Protein AF-A0AAV2ISG2-F1 (afdb_monomer_lite)

InterPro domains:
  IPR009006 Alanine racemase/group IV decarboxylase, C-terminal [G3DSA:2.40.37.10] (2-11)
  IPR022644 Orn/DAP/Arg decarboxylase 2, N-terminal [PF02784] (20-106)
  IPR022653 Orn/DAP/Arg decarboxylase 2, pyridoxal-phosphate binding site [PS00878] (37-55)
  IPR029066 PLP-binding barrel [G3DSA:3.20.20.10] (12-106)
  IPR029066 PLP-binding barrel [SSF51419] (4-106)

Radius of gyration: 15.39 Å; chains: 1; bounding box: 42×39×40 Å

Foldseek 3Di:
DVPDPDDDDDDLVVLLVVLVVVCVVCVVDPDDDAAADECVVPVDLVSLLSCVVSVHAHEYAALVSVVSNVVSPDQQQSYEYHYADYDPVSVVSSVVRNHNYYDYDD

Secondary structure (DSSP, 8-state):
--S-SS-----HHHHHHHHHHHHGGGGGSSS----EEEGGG---HHHHHHHHHTT-EEEESSHHHHHHHHHHT--GGGEEE--SS--HHHHHHHHHTT-SEEPP--

pLDDT: mean 97.51, std 2.61, range [74.38, 98.81]

Sequence (106 aa):
AEYGTPLFVFSESRIEHNIARLQKAESVIDAELKVCYAAKANSLMAILRTVKDAGCDLEVNSGGELWKALKVGFTGEQLIFNGTSKEVWELELAINSNIYAIQVDS

Organism: Lymnaea stagnalis (NCBI:txid6523)

Structure (mmCIF, N/CA/C/O backbone):
data_AF-A0AAV2ISG2-F1
#
_entry.id   AF-A0AAV2ISG2-F1
#
loop_
_atom_site.group_PDB
_atom_site.id
_atom_site.type_symbol
_atom_site.label_atom_id
_atom_site.label_alt_id
_atom_site.label_comp_id
_atom_site.label_asym_id
_atom_site.label_entity_id
_atom_site.label_seq_id
_atom_site.pdbx_PDB_ins_code
_atom_site.Cartn_x
_atom_site.Cartn_y
_atom_site.Cartn_z
_atom_site.occupancy
_atom_site.B_iso_or_equiv
_atom_site.auth_seq_id
_atom_site.auth_comp_id
_atom_site.auth_asym_id
_atom_site.auth_atom_id
_atom_site.pdbx_PDB_model_num
ATOM 1 N N . ALA A 1 1 ? -21.163 -2.793 27.470 1.00 74.38 1 ALA A N 1
ATOM 2 C CA . ALA A 1 1 ? -19.809 -2.910 26.897 1.00 74.38 1 ALA A CA 1
ATOM 3 C C . ALA A 1 1 ? -19.867 -3.968 25.804 1.00 74.38 1 ALA A C 1
ATOM 5 O O . ALA A 1 1 ? -19.870 -5.143 26.128 1.00 74.38 1 ALA A O 1
ATOM 6 N N . GLU A 1 2 ? -20.039 -3.558 24.547 1.00 93.69 2 GLU A N 1
ATOM 7 C CA . GLU A 1 2 ? -20.291 -4.483 23.424 1.00 93.69 2 GLU A CA 1
ATOM 8 C C . GLU A 1 2 ? -19.011 -5.182 22.930 1.00 93.69 2 GLU A C 1
ATOM 10 O O . GLU A 1 2 ? -19.054 -6.358 22.596 1.00 93.69 2 GLU A O 1
ATOM 15 N N . TYR A 1 3 ? -17.859 -4.498 22.979 1.00 95.12 3 TYR A N 1
ATOM 16 C CA . TYR A 1 3 ? -16.604 -4.965 22.364 1.00 95.12 3 TYR A CA 1
ATOM 17 C C . TYR A 1 3 ? -15.427 -5.175 23.342 1.00 95.12 3 TYR A C 1
ATOM 19 O O . TYR A 1 3 ? -14.343 -5.568 22.923 1.00 95.12 3 TYR A O 1
ATOM 27 N N . GLY A 1 4 ? -15.623 -4.940 24.646 1.00 96.94 4 GLY A N 1
ATOM 28 C CA . GLY A 1 4 ? -14.573 -5.092 25.669 1.00 96.94 4 GLY A CA 1
ATOM 29 C C . GLY A 1 4 ? -13.429 -4.065 25.584 1.00 96.94 4 GLY A C 1
ATOM 30 O O . GLY A 1 4 ? -13.461 -3.146 24.767 1.00 96.94 4 GLY A O 1
ATOM 31 N N . THR A 1 5 ? -12.429 -4.190 26.467 1.00 96.12 5 THR A N 1
ATOM 32 C CA . THR A 1 5 ? -11.204 -3.364 26.475 1.00 96.12 5 THR A CA 1
ATOM 33 C C . THR A 1 5 ? -9.964 -4.206 26.827 1.00 96.12 5 THR A C 1
ATOM 35 O O . THR A 1 5 ? -10.085 -5.146 27.616 1.00 96.12 5 THR A O 1
ATOM 38 N N . PRO A 1 6 ? -8.771 -3.881 26.278 1.00 94.38 6 PRO A N 1
ATOM 39 C CA . PRO A 1 6 ? -8.485 -2.772 25.358 1.00 94.38 6 PRO A CA 1
ATOM 40 C C . PRO A 1 6 ? -8.971 -3.043 23.923 1.00 94.38 6 PRO A C 1
ATOM 42 O O . PRO A 1 6 ? -8.936 -4.174 23.450 1.00 94.38 6 PRO A O 1
ATOM 45 N N . LEU A 1 7 ? -9.414 -1.989 23.232 1.00 96.69 7 LEU A N 1
ATOM 46 C CA . LEU A 1 7 ? -9.958 -2.050 21.872 1.00 96.69 7 LEU A CA 1
ATOM 47 C C . LEU A 1 7 ? -9.350 -0.941 21.008 1.00 96.69 7 LEU A C 1
ATOM 49 O O . LEU A 1 7 ? -9.346 0.223 21.408 1.00 96.69 7 LEU A O 1
ATOM 53 N N . PHE A 1 8 ? -8.892 -1.294 19.807 1.00 97.06 8 PHE A N 1
ATOM 54 C CA . PHE A 1 8 ? -8.515 -0.322 18.783 1.00 97.06 8 PHE A CA 1
ATOM 55 C C . PHE A 1 8 ? -9.727 0.029 17.920 1.00 97.06 8 PHE A C 1
ATOM 57 O O . PHE A 1 8 ? -10.407 -0.859 17.411 1.00 97.06 8 PHE A O 1
ATOM 64 N N . VAL A 1 9 ? -9.968 1.326 17.728 1.00 96.94 9 VAL A N 1
ATOM 65 C CA . VAL A 1 9 ? -11.030 1.849 16.861 1.00 96.94 9 VAL A CA 1
ATOM 66 C C . VAL A 1 9 ? -10.396 2.782 15.840 1.00 96.94 9 VAL A C 1
ATOM 68 O O . VAL A 1 9 ? -9.647 3.690 16.201 1.00 96.94 9 VAL A O 1
ATOM 71 N N . PHE A 1 10 ? -10.701 2.558 14.565 1.00 98.12 10 PHE A N 1
ATOM 72 C CA . PHE A 1 10 ? -10.205 3.361 13.452 1.00 98.12 10 PHE A CA 1
ATOM 73 C C . PHE A 1 10 ? -11.374 4.080 12.774 1.00 98.12 10 PHE A C 1
ATOM 75 O O . PHE A 1 10 ? -12.469 3.535 12.670 1.00 98.12 10 PHE A O 1
ATOM 82 N N . SER A 1 11 ? -11.139 5.312 12.321 1.00 98.44 11 SER A N 1
ATOM 83 C CA . SER A 1 11 ? -12.121 6.112 11.585 1.00 98.44 11 SER A CA 1
ATOM 84 C C . SER A 1 11 ? -11.792 6.080 10.096 1.00 98.44 11 SER A C 1
ATOM 86 O O . SER A 1 11 ? -10.773 6.627 9.676 1.00 98.44 11 SER A O 1
ATOM 88 N N . GLU A 1 12 ? -12.671 5.462 9.312 1.00 98.56 12 GLU A N 1
ATOM 89 C CA . GLU A 1 12 ? -12.595 5.416 7.846 1.00 98.56 12 GLU A CA 1
ATOM 90 C C . GLU A 1 12 ? -12.571 6.823 7.235 1.00 98.56 12 GLU A C 1
ATOM 92 O O . GLU A 1 12 ? -11.616 7.181 6.548 1.00 98.56 12 GLU A O 1
ATOM 97 N N . SER A 1 13 ? -13.514 7.686 7.621 1.00 98.56 13 SER A N 1
ATOM 98 C CA . SER A 1 13 ? -13.575 9.074 7.141 1.00 98.56 13 SER A CA 1
ATOM 99 C C . SER A 1 13 ? -12.313 9.888 7.445 1.00 98.56 13 SER A C 1
ATOM 101 O O . SER A 1 13 ? -11.942 10.792 6.693 1.00 98.56 13 SER A O 1
ATOM 103 N N . ARG A 1 14 ? -11.604 9.578 8.540 1.00 98.62 14 ARG A N 1
ATOM 104 C CA . ARG A 1 14 ? -10.320 10.217 8.848 1.00 98.62 14 ARG A CA 1
ATOM 105 C C . ARG A 1 14 ? -9.211 9.763 7.900 1.00 98.62 14 ARG A C 1
ATOM 107 O O . ARG A 1 14 ? -8.366 10.588 7.554 1.00 98.62 14 ARG A O 1
ATOM 114 N N . ILE A 1 15 ? -9.199 8.491 7.504 1.00 98.62 15 ILE A N 1
ATOM 115 C CA . ILE A 1 15 ? -8.244 7.946 6.529 1.00 98.62 15 ILE A CA 1
ATOM 116 C C . ILE A 1 15 ? -8.474 8.616 5.171 1.00 98.62 15 ILE A C 1
ATOM 118 O O . ILE A 1 15 ? -7.546 9.222 4.636 1.00 98.62 15 ILE A O 1
ATOM 122 N N . GLU A 1 16 ? -9.717 8.611 4.686 1.00 98.62 16 GLU A N 1
ATOM 123 C CA . GLU A 1 16 ? -10.120 9.252 3.425 1.00 98.62 16 GLU A CA 1
ATOM 124 C C . GLU A 1 16 ? -9.740 10.738 3.396 1.00 98.62 16 GLU A C 1
ATOM 126 O O . GLU A 1 16 ? -9.100 11.217 2.460 1.00 98.62 16 GLU A O 1
ATOM 131 N N . HIS A 1 17 ? -10.059 11.474 4.466 1.00 98.56 17 HIS A N 1
ATOM 132 C CA . HIS A 1 17 ? -9.733 12.893 4.573 1.00 98.56 17 HIS A CA 1
ATOM 133 C C . HIS A 1 17 ? -8.225 13.165 4.500 1.00 98.56 17 HIS A C 1
ATOM 135 O O . HIS A 1 17 ? -7.797 14.151 3.897 1.00 98.56 17 HIS A O 1
ATOM 141 N N . ASN A 1 18 ? -7.405 12.321 5.129 1.00 98.50 18 ASN A N 1
ATOM 142 C CA . ASN A 1 18 ? -5.956 12.483 5.096 1.00 98.50 18 ASN A CA 1
ATOM 143 C C . ASN A 1 18 ? -5.391 12.219 3.693 1.00 98.50 18 ASN A C 1
ATOM 145 O O . ASN A 1 18 ? -4.536 12.982 3.249 1.00 98.50 18 ASN A O 1
ATOM 149 N N . ILE A 1 19 ? -5.895 11.200 2.991 1.00 98.50 19 ILE A N 1
ATOM 150 C CA . ILE A 1 19 ? -5.510 10.891 1.605 1.00 98.50 19 ILE A CA 1
ATOM 151 C C . ILE A 1 19 ? -5.889 12.051 0.680 1.00 98.50 19 ILE A C 1
ATOM 153 O O . ILE A 1 19 ? -5.020 12.599 0.002 1.00 98.50 19 ILE A O 1
ATOM 157 N N . ALA A 1 20 ? -7.139 12.518 0.747 1.00 98.19 20 ALA A N 1
ATOM 158 C CA . ALA A 1 20 ? -7.616 13.640 -0.060 1.00 98.19 20 ALA A CA 1
ATOM 159 C C . ALA A 1 20 ? -6.806 14.925 0.186 1.00 98.19 20 ALA A C 1
ATOM 161 O O . ALA A 1 20 ? -6.586 15.725 -0.723 1.00 98.19 20 ALA A O 1
ATOM 162 N N . ARG A 1 21 ? -6.332 15.148 1.420 1.00 97.94 21 ARG A N 1
ATOM 163 C CA . ARG A 1 21 ? -5.443 16.277 1.733 1.00 97.94 21 ARG A CA 1
ATOM 164 C C . ARG A 1 21 ? -4.078 16.173 1.057 1.00 97.94 21 ARG A C 1
ATOM 166 O O . ARG A 1 21 ? -3.548 17.216 0.694 1.00 97.94 21 ARG A O 1
ATOM 173 N N . LEU A 1 22 ? -3.521 14.971 0.911 1.00 97.62 22 LEU A N 1
ATOM 174 C CA . LEU A 1 22 ? -2.248 14.756 0.215 1.00 97.62 22 LEU A CA 1
ATOM 175 C C . LEU A 1 22 ? -2.417 14.874 -1.302 1.00 97.62 22 LEU A C 1
ATOM 177 O O . LEU A 1 22 ? -1.621 15.551 -1.941 1.00 97.62 22 LEU A O 1
ATOM 181 N N . GLN A 1 23 ? -3.488 14.303 -1.859 1.00 97.12 23 GLN A N 1
ATOM 182 C CA . GLN A 1 23 ? -3.791 14.377 -3.294 1.00 97.12 23 GLN A CA 1
ATOM 183 C C . GLN A 1 23 ? -3.971 15.820 -3.791 1.00 97.12 23 GLN A C 1
ATOM 185 O O . GLN A 1 23 ? -3.612 16.130 -4.919 1.00 97.12 23 GLN A O 1
ATOM 190 N N . LYS A 1 24 ? -4.421 16.752 -2.935 1.00 96.81 24 LYS A N 1
ATOM 191 C CA . LYS A 1 24 ? -4.474 18.189 -3.276 1.00 96.81 24 LYS A CA 1
ATOM 192 C C . LYS A 1 24 ? -3.126 18.789 -3.687 1.00 96.81 24 LYS A C 1
ATOM 194 O O . LYS A 1 24 ? -3.126 19.842 -4.312 1.00 96.81 24 LYS A O 1
ATOM 199 N N . ALA A 1 25 ? -1.998 18.164 -3.344 1.00 95.62 25 ALA A N 1
ATOM 200 C CA . ALA A 1 25 ? -0.686 18.625 -3.792 1.00 95.62 25 ALA A CA 1
ATOM 201 C C . ALA A 1 25 ? -0.528 18.568 -5.322 1.00 95.62 25 ALA A C 1
ATOM 203 O O . ALA A 1 25 ? 0.258 19.336 -5.867 1.00 95.62 25 ALA A O 1
ATOM 204 N N . GLU A 1 26 ? -1.306 17.729 -6.015 1.00 96.12 26 GLU A N 1
ATOM 205 C CA . GLU A 1 26 ? -1.297 17.639 -7.478 1.00 96.12 26 GLU A CA 1
ATOM 206 C C . GLU A 1 26 ? -1.609 18.990 -8.138 1.00 96.12 26 GLU A C 1
ATOM 208 O O . GLU A 1 26 ? -1.017 19.344 -9.149 1.00 96.12 26 GLU A O 1
ATOM 213 N N . SER A 1 27 ? -2.463 19.819 -7.522 1.00 96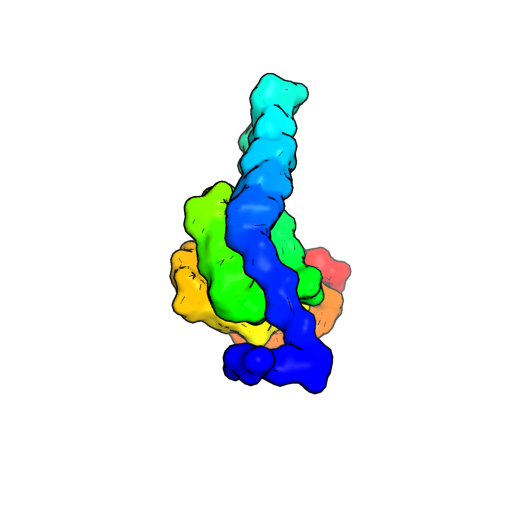.12 27 SER A N 1
ATOM 214 C CA . SER A 1 27 ? -2.863 21.112 -8.092 1.00 96.12 27 SER A CA 1
ATOM 215 C C . SER A 1 27 ? -1.774 22.192 -8.055 1.00 96.12 27 SER A C 1
ATOM 217 O O . SER A 1 27 ? -2.021 23.312 -8.500 1.00 96.12 27 SER A O 1
ATOM 219 N N . VAL A 1 28 ? -0.626 21.922 -7.427 1.00 96.44 28 VAL A N 1
ATOM 220 C CA . VAL A 1 28 ? 0.459 22.899 -7.226 1.00 96.44 28 VAL A CA 1
ATOM 221 C C . VAL A 1 28 ? 1.816 22.402 -7.728 1.00 96.44 28 VAL A C 1
ATOM 223 O O . VAL A 1 28 ? 2.826 23.068 -7.500 1.00 96.44 28 VAL A O 1
ATOM 226 N N . ILE A 1 29 ? 1.851 21.253 -8.406 1.00 96.31 29 ILE A N 1
ATOM 227 C CA . ILE A 1 29 ? 3.051 20.692 -9.033 1.00 96.31 29 ILE A CA 1
ATOM 228 C C . ILE A 1 29 ? 2.833 20.537 -10.541 1.00 96.31 29 ILE A C 1
ATOM 230 O O . ILE A 1 29 ? 1.705 20.388 -10.996 1.00 96.31 29 ILE A O 1
ATOM 234 N N . ASP A 1 30 ? 3.919 20.558 -11.313 1.00 96.19 30 ASP A N 1
ATOM 235 C CA . ASP A 1 30 ? 3.907 20.309 -12.764 1.00 96.19 30 ASP A CA 1
ATOM 236 C C . ASP A 1 30 ? 4.359 18.868 -13.062 1.00 96.19 30 ASP A C 1
ATOM 238 O O . ASP A 1 30 ? 5.351 18.622 -13.746 1.00 96.19 30 ASP A O 1
ATOM 242 N N . ALA A 1 31 ? 3.705 17.904 -12.411 1.00 95.12 31 ALA A N 1
ATOM 243 C CA . ALA A 1 31 ? 3.978 16.476 -12.545 1.00 95.12 31 ALA A CA 1
ATOM 244 C C . ALA A 1 31 ? 2.764 15.649 -12.096 1.00 95.12 31 ALA A C 1
ATOM 246 O O . ALA A 1 31 ? 1.980 16.097 -11.262 1.00 95.12 31 ALA A O 1
ATOM 247 N N . GLU A 1 32 ? 2.644 14.424 -12.606 1.00 93.44 32 GLU A N 1
ATOM 248 C CA . GLU A 1 32 ? 1.652 13.458 -12.125 1.00 93.44 32 GLU A CA 1
ATOM 249 C C . GLU A 1 32 ? 1.953 13.059 -10.670 1.00 93.44 32 GLU A C 1
ATOM 251 O O . GLU A 1 32 ? 3.096 12.736 -10.324 1.00 93.44 32 GLU A O 1
ATOM 256 N N . LEU A 1 33 ? 0.932 13.082 -9.806 1.00 95.69 33 LEU A N 1
ATOM 257 C CA . LEU A 1 33 ? 1.073 12.728 -8.396 1.00 95.69 33 LEU A CA 1
ATOM 258 C C . LEU A 1 33 ? 0.565 11.310 -8.125 1.00 95.69 33 LEU A C 1
ATOM 260 O O . LEU A 1 33 ? -0.626 11.032 -8.220 1.00 95.69 33 LEU A O 1
ATOM 264 N N . LYS A 1 34 ? 1.454 10.443 -7.636 1.00 95.06 34 LYS A N 1
ATOM 265 C CA . LYS A 1 34 ? 1.107 9.096 -7.168 1.00 95.06 34 LYS A CA 1
ATOM 266 C C . LYS A 1 34 ? 1.325 9.002 -5.656 1.00 95.06 34 LYS A C 1
ATOM 268 O O . LYS A 1 34 ? 2.459 8.931 -5.180 1.00 95.06 34 LYS A O 1
ATOM 273 N N . VAL A 1 35 ? 0.247 9.048 -4.873 1.00 97.50 35 VAL A N 1
ATOM 274 C CA . VAL A 1 35 ? 0.326 8.893 -3.409 1.00 97.50 35 VAL A CA 1
ATOM 275 C C . VAL A 1 35 ? 0.313 7.404 -3.079 1.00 97.50 35 VAL A C 1
ATOM 277 O O . VAL A 1 35 ? -0.674 6.736 -3.359 1.00 97.50 35 VAL A O 1
ATOM 280 N N . CYS A 1 36 ? 1.391 6.897 -2.476 1.00 98.19 36 CYS A N 1
ATOM 281 C CA . CYS A 1 36 ? 1.520 5.485 -2.107 1.00 98.19 36 CYS A CA 1
ATOM 282 C C . CYS A 1 36 ? 1.504 5.326 -0.581 1.00 98.19 36 CYS A C 1
ATOM 284 O O . CYS A 1 36 ? 2.427 5.766 0.109 1.00 98.19 36 CYS A O 1
ATOM 286 N N . TYR A 1 37 ? 0.461 4.702 -0.036 1.00 98.75 37 TYR A N 1
ATOM 287 C CA . TYR A 1 37 ? 0.370 4.408 1.394 1.00 98.75 37 TYR A CA 1
ATOM 288 C C . TYR A 1 37 ? 1.328 3.278 1.780 1.00 98.75 37 TYR A C 1
ATOM 290 O O . TYR A 1 37 ? 1.306 2.213 1.171 1.00 98.75 37 TYR A O 1
ATOM 298 N N . ALA A 1 38 ? 2.134 3.481 2.823 1.00 98.56 38 ALA A N 1
ATOM 299 C CA . ALA A 1 38 ? 3.062 2.462 3.301 1.00 98.56 38 ALA A CA 1
ATOM 300 C C . ALA A 1 38 ? 2.332 1.391 4.125 1.00 98.56 38 ALA A C 1
ATOM 302 O O . ALA A 1 38 ? 1.951 1.641 5.274 1.00 98.56 38 ALA A O 1
ATOM 303 N N . ALA A 1 39 ? 2.161 0.187 3.572 1.00 98.44 39 ALA A N 1
ATOM 304 C CA . ALA A 1 39 ? 1.368 -0.887 4.181 1.00 98.44 39 ALA A CA 1
ATOM 305 C C . ALA A 1 39 ? 1.858 -1.288 5.586 1.00 98.44 39 ALA A C 1
ATOM 307 O O . ALA A 1 39 ? 1.044 -1.633 6.448 1.00 98.44 39 ALA A O 1
ATOM 308 N N . LYS A 1 40 ? 3.163 -1.153 5.853 1.00 97.38 40 LYS A N 1
ATOM 309 C CA . LYS A 1 40 ? 3.779 -1.395 7.170 1.00 97.38 40 LYS A CA 1
ATOM 310 C C . LYS A 1 40 ? 3.226 -0.517 8.294 1.00 97.38 40 LYS A C 1
ATOM 312 O O . LYS A 1 40 ? 3.345 -0.884 9.460 1.00 97.38 40 LYS A O 1
ATOM 317 N N . ALA A 1 41 ? 2.622 0.631 7.972 1.00 98.00 41 ALA A N 1
ATOM 318 C CA . ALA A 1 41 ? 1.992 1.492 8.970 1.00 98.00 41 ALA A CA 1
ATOM 319 C C . ALA 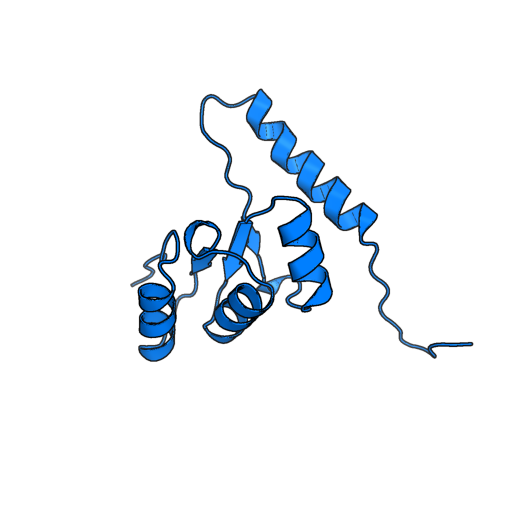A 1 41 ? 0.733 0.839 9.562 1.00 98.00 41 ALA A C 1
ATOM 321 O O . ALA A 1 41 ? 0.520 0.911 10.772 1.00 98.00 41 ALA A O 1
ATOM 322 N N . ASN A 1 42 ? -0.089 0.198 8.724 1.00 98.06 42 ASN A N 1
ATOM 323 C CA . ASN A 1 42 ? -1.216 -0.636 9.135 1.00 98.06 42 ASN A CA 1
ATOM 324 C C . ASN A 1 42 ? -1.755 -1.460 7.946 1.00 98.06 42 ASN A C 1
ATOM 326 O O . ASN A 1 42 ? -2.441 -0.934 7.072 1.00 98.06 42 ASN A O 1
ATOM 330 N N . SER A 1 43 ? -1.503 -2.773 7.943 1.00 97.56 43 SER A N 1
ATOM 331 C CA . SER A 1 43 ? -1.931 -3.687 6.870 1.00 97.56 43 SER A CA 1
ATOM 332 C C . SER A 1 43 ? -3.168 -4.521 7.231 1.00 97.56 43 SER A C 1
ATOM 334 O O . SER A 1 43 ? -3.308 -5.672 6.797 1.00 97.56 43 SER A O 1
ATOM 336 N N . LEU A 1 44 ? -4.072 -3.985 8.061 1.00 98.31 44 LEU A N 1
ATOM 337 C CA . LEU A 1 44 ? -5.401 -4.575 8.233 1.00 98.31 44 LEU A CA 1
ATOM 338 C C . LEU A 1 44 ? -6.163 -4.505 6.903 1.00 98.31 44 LEU A C 1
ATOM 340 O O . LEU A 1 44 ? -6.239 -3.449 6.283 1.00 98.31 44 LEU A O 1
ATOM 344 N N . MET A 1 45 ? -6.775 -5.619 6.487 1.00 98.50 45 MET A N 1
ATOM 345 C CA . MET A 1 45 ? -7.454 -5.730 5.183 1.00 98.50 45 MET A CA 1
ATOM 346 C C . MET A 1 45 ? -8.527 -4.651 4.975 1.00 98.50 45 MET A C 1
ATOM 348 O O . MET A 1 45 ? -8.673 -4.143 3.867 1.00 98.50 45 MET A O 1
ATOM 352 N N . ALA A 1 46 ? -9.249 -4.281 6.039 1.00 98.50 46 ALA A N 1
ATOM 353 C CA . ALA A 1 46 ? -10.252 -3.218 6.000 1.00 98.50 46 ALA A CA 1
ATOM 354 C C . ALA A 1 46 ? -9.625 -1.834 5.758 1.00 98.50 46 ALA A C 1
ATOM 356 O O . ALA A 1 46 ? -10.112 -1.092 4.917 1.00 98.50 46 ALA A O 1
ATOM 357 N N . ILE A 1 47 ? -8.502 -1.520 6.414 1.00 98.69 47 ILE A N 1
ATOM 358 C CA . ILE A 1 47 ? -7.794 -0.247 6.214 1.00 98.69 47 ILE A CA 1
ATOM 359 C C . ILE A 1 47 ? -7.211 -0.174 4.807 1.00 98.69 47 ILE A C 1
ATOM 361 O O . ILE A 1 47 ? -7.370 0.839 4.138 1.00 98.69 47 ILE A O 1
ATOM 365 N N . LEU A 1 48 ? -6.594 -1.257 4.328 1.00 98.81 48 LEU A N 1
ATOM 366 C CA . LEU A 1 48 ? -6.089 -1.325 2.957 1.00 98.81 48 LEU A CA 1
ATOM 367 C C . LEU A 1 48 ? -7.212 -1.125 1.930 1.00 98.81 48 LEU A C 1
ATOM 369 O O . LEU A 1 48 ? -6.991 -0.489 0.904 1.00 98.81 48 LEU A O 1
ATOM 373 N N . ARG A 1 49 ? -8.421 -1.632 2.208 1.00 98.75 49 ARG A N 1
ATOM 374 C CA . ARG A 1 49 ? -9.591 -1.402 1.356 1.00 98.75 49 ARG A CA 1
ATOM 375 C C . ARG A 1 49 ? -10.014 0.063 1.358 1.00 98.75 49 ARG A C 1
ATOM 377 O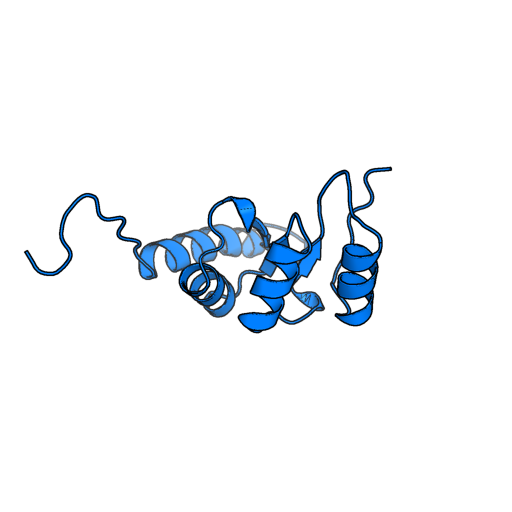 O . ARG A 1 49 ? -10.118 0.625 0.278 1.00 98.75 49 ARG A O 1
ATOM 384 N N . THR A 1 50 ? -10.155 0.688 2.525 1.00 98.75 50 THR A N 1
ATOM 385 C CA . THR A 1 50 ? -10.443 2.128 2.624 1.00 98.75 50 THR A CA 1
ATOM 386 C C . THR A 1 50 ? -9.391 2.968 1.889 1.00 98.75 50 THR A C 1
ATOM 388 O O . THR A 1 50 ? -9.735 3.889 1.158 1.00 98.75 50 THR A O 1
ATOM 391 N N . VAL A 1 51 ? -8.099 2.643 2.034 1.00 98.75 51 VAL A N 1
ATOM 392 C CA . VAL A 1 51 ? -6.998 3.326 1.328 1.00 98.75 51 VAL A CA 1
ATOM 393 C C . VAL A 1 51 ? -7.162 3.215 -0.190 1.00 98.75 51 VAL A C 1
ATOM 395 O O . VAL A 1 51 ? -7.051 4.224 -0.885 1.00 98.75 51 VAL A O 1
ATOM 398 N N . LYS A 1 52 ? -7.464 2.011 -0.692 1.00 98.62 52 LYS A N 1
ATOM 399 C CA . LYS A 1 52 ? -7.702 1.769 -2.118 1.00 98.62 52 LYS A CA 1
ATOM 400 C C . LYS A 1 52 ? -8.901 2.552 -2.636 1.00 98.62 52 LYS A C 1
ATOM 402 O O . LYS A 1 52 ? -8.818 3.209 -3.669 1.00 98.62 52 LYS A O 1
ATOM 407 N N . ASP A 1 53 ? -10.018 2.456 -1.923 1.00 98.50 53 ASP A N 1
ATOM 408 C CA . ASP A 1 53 ? -11.295 3.030 -2.336 1.00 98.50 53 ASP A CA 1
ATOM 409 C C . ASP A 1 53 ? -11.243 4.575 -2.278 1.00 98.50 53 ASP A C 1
ATOM 411 O O . ASP A 1 53 ? -11.917 5.244 -3.057 1.00 98.50 53 ASP A O 1
ATOM 415 N N . ALA A 1 54 ? -10.349 5.148 -1.459 1.00 98.38 54 ALA A N 1
ATOM 416 C CA . ALA A 1 54 ? -9.996 6.572 -1.456 1.00 98.38 54 ALA A CA 1
ATOM 417 C C . ALA A 1 54 ? -9.054 7.005 -2.608 1.00 98.38 54 ALA A C 1
ATOM 419 O O . ALA A 1 54 ? -8.633 8.163 -2.656 1.00 98.38 54 ALA A O 1
ATOM 420 N N . GLY A 1 55 ? -8.696 6.104 -3.528 1.00 97.25 55 GLY A N 1
ATOM 421 C CA . GLY A 1 55 ? -7.861 6.404 -4.697 1.00 97.25 55 GLY A CA 1
ATOM 422 C C . GLY A 1 55 ? -6.370 6.561 -4.391 1.00 97.25 55 GLY A C 1
ATOM 423 O O . GLY A 1 55 ? -5.659 7.236 -5.132 1.00 97.25 55 GLY A O 1
ATOM 424 N N . CYS A 1 56 ? -5.896 5.995 -3.281 1.00 97.88 56 CYS A N 1
ATOM 425 C CA . CYS A 1 56 ? -4.477 5.947 -2.950 1.00 97.88 56 CYS A CA 1
ATOM 426 C C . CYS A 1 56 ? -3.869 4.647 -3.486 1.00 97.88 56 CYS A C 1
ATOM 428 O O . CYS A 1 56 ? -4.493 3.590 -3.392 1.00 97.88 56 CYS A O 1
ATOM 430 N N . ASP A 1 57 ? -2.641 4.721 -3.984 1.00 98.50 57 ASP A N 1
ATOM 431 C CA . ASP A 1 57 ? -1.842 3.551 -4.334 1.00 98.50 57 ASP A CA 1
ATOM 432 C C . ASP A 1 57 ? -1.149 2.987 -3.085 1.00 98.50 57 ASP A C 1
ATOM 434 O O . ASP A 1 57 ? -1.262 3.534 -1.980 1.00 98.50 57 ASP A O 1
ATOM 438 N N . LEU A 1 58 ? -0.439 1.867 -3.221 1.00 98.75 58 LEU A N 1
ATOM 439 C CA . LEU A 1 58 ? 0.131 1.158 -2.081 1.00 98.75 58 LEU A CA 1
ATOM 440 C C . LEU A 1 58 ? 1.615 0.848 -2.264 1.00 98.75 58 LEU A C 1
ATOM 442 O O . LEU A 1 58 ? 2.057 0.299 -3.271 1.00 98.75 58 LEU A O 1
ATOM 446 N N . GLU A 1 59 ? 2.375 1.139 -1.217 1.00 98.69 59 GLU A N 1
ATOM 447 C CA . GLU A 1 59 ? 3.737 0.668 -1.038 1.00 98.69 59 GLU A CA 1
ATOM 448 C C . GLU A 1 59 ? 3.737 -0.557 -0.117 1.00 98.69 59 GLU A C 1
ATOM 450 O O . GLU A 1 59 ? 3.106 -0.566 0.942 1.00 98.69 59 GLU A O 1
ATOM 455 N N . VAL A 1 60 ? 4.434 -1.609 -0.541 1.00 98.69 60 VAL A N 1
ATOM 456 C CA . VAL A 1 60 ? 4.586 -2.869 0.196 1.00 98.69 60 VAL A CA 1
ATOM 457 C C . VAL A 1 60 ? 6.067 -3.142 0.446 1.00 98.69 60 VAL A C 1
ATOM 459 O O . VAL A 1 60 ? 6.912 -2.790 -0.371 1.00 98.69 60 VAL A O 1
ATOM 462 N N . ASN A 1 61 ? 6.395 -3.762 1.577 1.00 97.75 61 ASN A N 1
ATOM 463 C CA . ASN A 1 61 ? 7.760 -4.082 2.016 1.00 97.75 61 ASN A CA 1
ATOM 464 C C . ASN A 1 61 ? 8.015 -5.597 2.117 1.00 97.75 61 ASN A C 1
ATOM 466 O O . ASN A 1 61 ? 9.120 -6.001 2.465 1.00 97.75 61 ASN A O 1
ATOM 470 N N . SER A 1 62 ? 7.012 -6.440 1.850 1.00 98.12 62 SER A N 1
ATOM 471 C CA . SER A 1 62 ? 7.148 -7.904 1.824 1.00 98.12 62 SER A CA 1
ATOM 472 C C . SER A 1 62 ? 6.114 -8.546 0.900 1.00 98.12 62 SER A C 1
ATOM 474 O O . SER A 1 62 ? 5.066 -7.961 0.610 1.00 98.12 62 SER A O 1
ATOM 476 N N . GLY A 1 63 ? 6.347 -9.798 0.518 1.00 98.06 63 GLY A N 1
ATOM 477 C CA . GLY A 1 63 ? 5.412 -10.633 -0.227 1.00 98.06 63 GLY A CA 1
ATOM 478 C C . GLY A 1 63 ? 4.097 -10.866 0.518 1.00 98.06 63 GLY A C 1
ATOM 479 O O . GLY A 1 63 ? 3.051 -10.998 -0.113 1.00 98.06 63 GLY A O 1
ATOM 480 N N . GLY A 1 64 ? 4.102 -10.838 1.856 1.00 98.12 64 GLY A N 1
ATOM 481 C CA . GLY A 1 64 ? 2.877 -10.893 2.659 1.00 98.12 64 GLY A CA 1
ATOM 482 C C . GLY A 1 64 ? 2.013 -9.635 2.513 1.00 98.12 64 GLY A C 1
ATOM 483 O O . GLY A 1 64 ? 0.790 -9.728 2.391 1.00 98.12 64 GLY A O 1
ATOM 484 N N . GLU A 1 65 ? 2.631 -8.453 2.481 1.00 98.56 65 GLU A N 1
ATOM 485 C CA . GLU A 1 65 ? 1.928 -7.190 2.221 1.00 98.56 65 GLU A CA 1
ATOM 486 C C . GLU A 1 65 ? 1.451 -7.103 0.769 1.00 98.56 65 GLU A C 1
ATOM 488 O O . GLU A 1 65 ? 0.296 -6.744 0.534 1.00 98.56 65 GLU A O 1
ATOM 493 N N . LEU A 1 66 ? 2.286 -7.526 -0.185 1.00 98.69 66 LEU A N 1
ATOM 494 C CA . LEU A 1 66 ? 1.916 -7.643 -1.595 1.00 98.69 66 LEU A CA 1
ATOM 495 C C . LEU A 1 66 ? 0.705 -8.567 -1.778 1.00 98.69 66 LEU A C 1
ATOM 497 O O . LEU A 1 66 ? -0.277 -8.201 -2.422 1.00 98.69 66 LEU A O 1
ATOM 501 N N . TRP A 1 67 ? 0.721 -9.737 -1.139 1.00 98.50 67 TRP A N 1
ATOM 502 C CA . TRP A 1 67 ? -0.402 -10.669 -1.164 1.00 98.50 67 TRP A CA 1
ATOM 503 C C . TRP A 1 67 ? -1.685 -10.038 -0.614 1.00 98.50 67 TRP A C 1
ATOM 505 O O . TRP A 1 67 ? -2.742 -10.152 -1.239 1.00 98.50 67 TRP A O 1
ATOM 515 N N . LYS A 1 68 ? -1.613 -9.334 0.525 1.00 98.75 68 LYS A N 1
ATOM 516 C CA . LYS A 1 68 ? -2.777 -8.636 1.095 1.00 98.75 68 LYS A CA 1
ATOM 517 C C . LYS A 1 68 ? -3.319 -7.581 0.135 1.00 98.75 68 LYS A C 1
ATOM 519 O O . LYS A 1 68 ? -4.532 -7.506 -0.048 1.00 98.75 68 LYS A O 1
ATOM 524 N N . ALA A 1 69 ? -2.441 -6.804 -0.493 1.00 98.69 69 ALA A N 1
ATOM 525 C CA . ALA A 1 69 ? -2.816 -5.770 -1.449 1.00 98.69 69 ALA A CA 1
ATOM 526 C C . ALA A 1 69 ? -3.589 -6.353 -2.642 1.00 98.69 69 ALA A C 1
ATOM 528 O O . ALA A 1 69 ? -4.709 -5.931 -2.941 1.00 98.69 69 ALA A O 1
ATOM 529 N N . LEU A 1 70 ? -3.050 -7.413 -3.248 1.00 98.56 70 LEU A N 1
ATO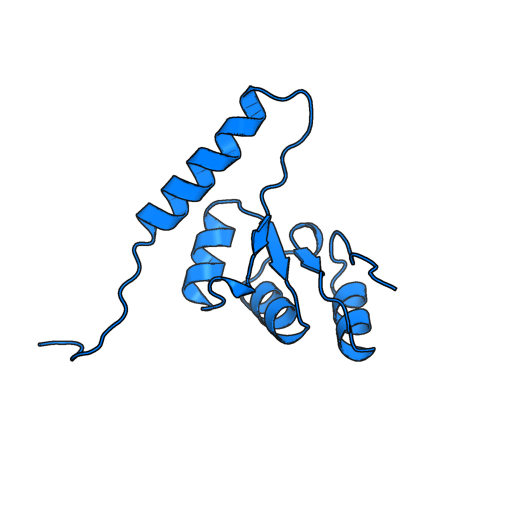M 530 C CA . LEU A 1 70 ? -3.700 -8.127 -4.348 1.00 98.56 70 LEU A CA 1
ATOM 531 C C . LEU A 1 70 ? -5.041 -8.735 -3.914 1.00 98.56 70 LEU A C 1
ATOM 533 O O . LEU A 1 70 ? -6.024 -8.668 -4.647 1.00 98.56 70 LEU A O 1
ATOM 537 N N . LYS A 1 71 ? -5.130 -9.275 -2.690 1.00 98.62 71 LYS A N 1
ATOM 538 C CA . LYS A 1 71 ? -6.386 -9.812 -2.136 1.00 98.62 71 LYS A CA 1
ATOM 539 C C . LYS A 1 71 ? -7.443 -8.745 -1.859 1.00 98.62 71 LYS A C 1
ATOM 541 O O . LYS A 1 71 ? -8.629 -9.012 -2.034 1.00 98.62 71 LYS A O 1
ATOM 546 N N . VAL A 1 72 ? -7.041 -7.547 -1.442 1.00 98.44 72 VAL A N 1
ATOM 547 C CA . VAL A 1 72 ? -7.932 -6.379 -1.329 1.00 98.44 72 VAL A CA 1
ATOM 548 C C . VAL A 1 72 ? -8.337 -5.855 -2.716 1.00 98.44 72 VAL A C 1
ATOM 550 O O . VAL A 1 72 ? -9.363 -5.183 -2.861 1.00 98.44 72 VAL A O 1
ATOM 553 N N . GLY A 1 73 ? -7.598 -6.228 -3.759 1.00 98.56 73 GLY A N 1
ATOM 554 C CA . GLY A 1 73 ? -7.911 -5.936 -5.151 1.00 98.56 73 GLY A CA 1
ATOM 555 C C . GLY A 1 73 ? -7.335 -4.610 -5.625 1.00 98.56 73 GLY A C 1
ATOM 556 O O . GLY A 1 73 ? -8.025 -3.908 -6.360 1.00 98.56 73 GLY A O 1
ATOM 557 N N . PHE A 1 74 ? -6.145 -4.241 -5.147 1.00 98.75 74 PHE A N 1
ATOM 558 C CA . PHE A 1 74 ? -5.275 -3.310 -5.870 1.00 98.75 74 PHE A CA 1
ATOM 559 C C . PHE A 1 74 ? -4.800 -3.979 -7.167 1.00 98.75 74 PHE A C 1
ATOM 561 O O . PHE A 1 74 ? -4.534 -5.185 -7.169 1.00 98.75 74 PHE A O 1
ATOM 568 N N . THR A 1 75 ? -4.693 -3.224 -8.259 1.00 98.56 75 THR A N 1
ATOM 569 C CA . THR A 1 75 ? -4.057 -3.715 -9.493 1.00 98.56 75 THR A CA 1
ATOM 570 C C . THR A 1 75 ? -2.537 -3.583 -9.393 1.00 98.56 75 THR A C 1
ATOM 572 O O . THR A 1 75 ? -2.037 -2.809 -8.581 1.00 98.56 75 THR A O 1
ATOM 575 N N . GLY A 1 76 ? -1.782 -4.318 -10.214 1.00 98.44 76 GLY A N 1
ATOM 576 C CA . GLY A 1 76 ? -0.317 -4.231 -10.214 1.00 98.44 76 GLY A CA 1
ATOM 577 C C . GLY A 1 76 ? 0.203 -2.797 -10.391 1.00 98.44 76 GLY A C 1
ATOM 578 O O . GLY A 1 76 ? 1.059 -2.351 -9.631 1.00 98.44 76 GLY A O 1
ATOM 579 N N . GLU A 1 77 ? -0.395 -2.022 -11.296 1.00 98.19 77 GLU A N 1
ATOM 580 C CA . GLU A 1 77 ? -0.035 -0.619 -11.571 1.00 98.19 77 GLU A CA 1
ATOM 581 C C . GLU A 1 77 ? -0.212 0.335 -10.371 1.00 98.19 77 GLU A C 1
ATOM 583 O O . GLU A 1 77 ? 0.277 1.468 -10.394 1.00 98.19 77 GLU A O 1
ATOM 588 N N . GLN A 1 78 ? -0.886 -0.112 -9.311 1.00 98.50 78 GLN A N 1
ATOM 589 C CA . GLN A 1 78 ? -1.070 0.625 -8.059 1.00 98.50 78 GLN A CA 1
ATOM 590 C C . GLN A 1 78 ? -0.067 0.222 -6.969 1.00 98.50 78 GLN A C 1
ATOM 592 O O . GLN A 1 78 ? -0.151 0.720 -5.849 1.00 98.50 78 GLN A O 1
ATOM 597 N N . LEU A 1 79 ? 0.843 -0.718 -7.244 1.00 98.75 79 LEU A N 1
ATOM 598 C CA . LEU A 1 79 ? 1.697 -1.346 -6.235 1.00 98.75 79 LEU A CA 1
ATOM 599 C C . LEU A 1 79 ? 3.178 -1.064 -6.476 1.00 98.75 79 LEU A C 1
ATOM 601 O O . LEU A 1 79 ? 3.708 -1.327 -7.554 1.00 98.75 79 LEU A O 1
ATOM 605 N N . ILE A 1 80 ? 3.865 -0.601 -5.432 1.00 98.56 80 ILE A N 1
ATOM 606 C CA . ILE A 1 80 ? 5.321 -0.417 -5.413 1.00 98.56 80 ILE A CA 1
ATOM 607 C C . ILE A 1 80 ? 5.927 -1.323 -4.344 1.00 98.56 80 ILE A C 1
ATOM 609 O O . ILE A 1 80 ? 5.531 -1.253 -3.181 1.00 98.56 80 ILE A O 1
ATOM 613 N N . PHE A 1 81 ? 6.904 -2.154 -4.717 1.00 98.75 81 PHE A N 1
ATOM 614 C CA . PHE A 1 81 ? 7.551 -3.092 -3.799 1.00 98.75 81 PHE A CA 1
ATOM 615 C C . PHE A 1 81 ? 8.944 -2.614 -3.366 1.00 98.75 81 PHE A C 1
ATOM 617 O O . PHE A 1 81 ? 9.914 -2.664 -4.127 1.00 98.75 81 PHE A O 1
ATOM 624 N N . ASN A 1 82 ? 9.032 -2.182 -2.110 1.00 97.81 82 ASN A N 1
ATOM 625 C CA . ASN A 1 82 ? 10.247 -1.836 -1.373 1.00 97.81 82 ASN A CA 1
ATOM 626 C C . ASN A 1 82 ? 10.794 -3.021 -0.557 1.00 97.81 82 ASN A C 1
ATOM 628 O O . ASN A 1 82 ? 10.271 -4.127 -0.609 1.00 97.81 82 ASN A O 1
ATOM 632 N N . GLY A 1 83 ? 11.869 -2.794 0.201 1.00 94.00 83 GLY A N 1
ATOM 633 C CA . GLY A 1 83 ? 12.473 -3.780 1.105 1.00 94.00 83 GLY A CA 1
ATOM 634 C C . GLY A 1 83 ? 13.891 -4.162 0.684 1.00 94.00 83 GLY A C 1
ATOM 635 O O . GLY A 1 83 ? 14.1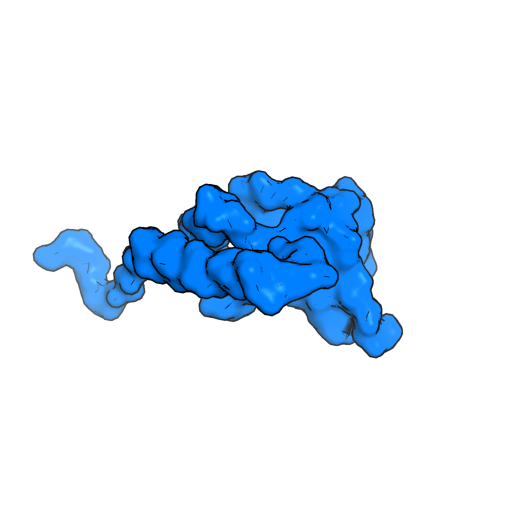84 -4.270 -0.504 1.00 94.00 83 GLY A O 1
ATOM 636 N N . THR A 1 84 ? 14.780 -4.361 1.651 1.00 95.56 84 THR A N 1
ATOM 637 C CA . THR A 1 84 ? 16.225 -4.560 1.415 1.00 95.56 84 THR A CA 1
ATOM 638 C C . THR A 1 84 ? 16.610 -6.020 1.179 1.00 95.56 84 THR A C 1
ATOM 640 O O . THR A 1 84 ? 17.726 -6.318 0.775 1.00 95.56 84 THR A O 1
ATOM 643 N N . SER A 1 85 ? 15.715 -6.963 1.471 1.00 95.38 85 SER A N 1
ATOM 644 C CA . SER A 1 85 ? 16.027 -8.399 1.473 1.00 95.38 85 SER A CA 1
ATOM 645 C C . SER A 1 85 ? 14.894 -9.193 0.839 1.00 95.38 85 SER A C 1
ATOM 647 O O . SER A 1 85 ? 14.309 -10.061 1.475 1.00 95.38 85 SER A O 1
ATOM 649 N N . LYS A 1 86 ? 14.555 -8.835 -0.405 1.00 98.00 86 LYS A N 1
ATOM 650 C CA . LYS A 1 86 ? 13.481 -9.488 -1.157 1.00 98.00 86 LYS A CA 1
ATOM 651 C C . LYS A 1 86 ? 13.878 -10.920 -1.498 1.00 98.00 86 LYS A C 1
ATOM 653 O O . LYS A 1 86 ? 14.922 -11.145 -2.110 1.00 98.00 86 LYS A O 1
ATOM 658 N N . GLU A 1 87 ? 13.041 -11.879 -1.132 1.00 97.94 87 GLU A N 1
ATOM 659 C CA . GLU A 1 87 ? 13.238 -13.279 -1.490 1.00 97.94 87 GLU A CA 1
ATOM 660 C C . GLU A 1 87 ? 12.780 -13.554 -2.931 1.00 97.94 87 GLU A C 1
ATOM 662 O O . GLU A 1 87 ? 11.944 -12.847 -3.497 1.00 97.94 87 GLU A O 1
ATOM 667 N N . VAL A 1 88 ? 13.310 -14.623 -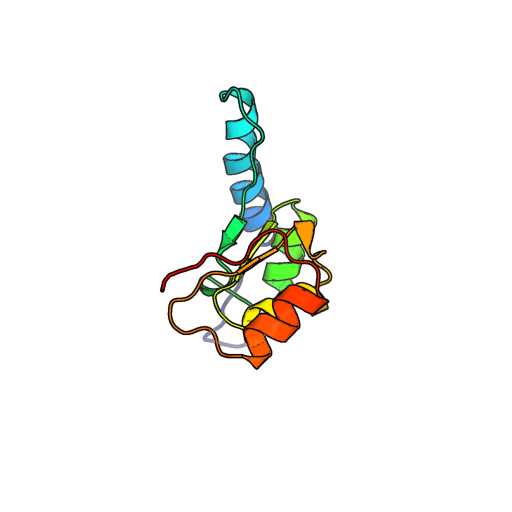3.534 1.00 98.31 88 VAL A N 1
ATOM 668 C CA . VAL A 1 88 ? 13.020 -14.994 -4.933 1.00 98.31 88 VAL A CA 1
ATOM 669 C C . VAL A 1 88 ? 11.517 -15.138 -5.185 1.00 98.31 88 VAL A C 1
ATOM 671 O O . VAL A 1 88 ? 11.010 -14.597 -6.162 1.00 98.31 88 VAL A O 1
ATOM 674 N N . TRP A 1 89 ? 10.783 -15.790 -4.281 1.00 98.25 89 TRP A N 1
ATOM 675 C CA . TRP A 1 89 ? 9.336 -15.975 -4.434 1.00 98.25 89 TRP A CA 1
ATOM 676 C C . TRP A 1 89 ? 8.554 -14.656 -4.328 1.00 98.25 89 TRP A C 1
ATOM 678 O O . TRP A 1 89 ? 7.489 -14.518 -4.931 1.00 98.25 89 TRP A O 1
ATOM 688 N N . GLU A 1 90 ? 9.065 -13.669 -3.583 1.00 98.56 90 GLU A N 1
ATOM 689 C CA . GLU A 1 90 ? 8.441 -12.348 -3.492 1.00 98.56 90 GLU A CA 1
ATOM 690 C C . GLU A 1 90 ? 8.614 -11.588 -4.810 1.00 98.56 90 GLU A C 1
ATOM 692 O O . GLU A 1 90 ? 7.676 -10.947 -5.289 1.00 98.56 90 GLU A O 1
ATOM 697 N N . LEU A 1 91 ? 9.799 -11.696 -5.418 1.00 98.56 91 LEU A N 1
ATOM 698 C CA . LEU A 1 91 ? 10.093 -11.125 -6.731 1.00 98.56 91 LEU A CA 1
ATOM 699 C C . LEU A 1 91 ? 9.265 -11.798 -7.831 1.00 98.56 91 LEU A C 1
ATOM 701 O O . LEU A 1 91 ? 8.682 -11.104 -8.660 1.00 98.56 91 LEU A O 1
ATOM 705 N N . GLU A 1 92 ? 9.145 -13.127 -7.815 1.00 98.62 92 GLU A N 1
ATOM 706 C CA . GLU A 1 92 ? 8.277 -13.868 -8.737 1.00 98.62 92 GLU A CA 1
ATOM 707 C C . GLU A 1 92 ? 6.817 -13.419 -8.615 1.00 98.62 92 GLU A C 1
ATOM 709 O O . GLU A 1 92 ? 6.161 -13.167 -9.627 1.00 98.62 92 GLU A O 1
ATOM 714 N N . LEU A 1 93 ? 6.302 -13.266 -7.389 1.00 98.50 93 LEU A N 1
ATOM 715 C CA . LEU A 1 93 ? 4.947 -12.766 -7.156 1.00 98.50 93 LEU A CA 1
ATOM 716 C C . LEU A 1 93 ? 4.767 -11.346 -7.709 1.00 98.50 93 LEU A C 1
ATOM 718 O O . LEU A 1 93 ? 3.759 -11.070 -8.361 1.00 98.50 93 LEU A O 1
ATOM 722 N N . ALA A 1 94 ? 5.731 -10.458 -7.469 1.00 98.56 94 ALA A N 1
ATOM 723 C CA . ALA A 1 94 ? 5.708 -9.083 -7.956 1.00 98.56 94 ALA A CA 1
ATOM 724 C C . ALA A 1 94 ? 5.703 -9.003 -9.489 1.00 98.56 94 ALA A C 1
ATOM 726 O O . ALA A 1 94 ? 4.870 -8.300 -10.063 1.00 98.56 94 ALA A O 1
ATOM 727 N N . ILE A 1 95 ? 6.572 -9.774 -10.147 1.00 98.44 95 ILE A N 1
ATOM 728 C CA . ILE A 1 95 ? 6.656 -9.848 -11.611 1.00 98.44 95 ILE A CA 1
ATOM 729 C C . ILE A 1 95 ? 5.351 -10.403 -12.189 1.00 98.44 95 ILE A C 1
ATOM 731 O O . ILE A 1 95 ? 4.745 -9.778 -13.055 1.00 98.44 95 ILE A O 1
ATOM 735 N N . ASN A 1 96 ? 4.863 -11.531 -11.665 1.00 98.50 96 ASN A N 1
ATOM 736 C CA . ASN A 1 96 ? 3.633 -12.169 -12.146 1.00 98.50 96 ASN A CA 1
ATOM 737 C C . ASN A 1 96 ? 2.379 -11.310 -11.923 1.00 98.50 96 ASN A C 1
ATOM 739 O O . ASN A 1 96 ? 1.377 -11.484 -12.615 1.00 98.50 96 ASN A O 1
ATOM 743 N N . SER A 1 97 ? 2.425 -10.388 -10.959 1.00 98.44 97 SER A N 1
ATOM 744 C CA . SER A 1 97 ? 1.330 -9.459 -10.667 1.00 98.44 97 SER A CA 1
ATOM 745 C C . SER A 1 97 ? 1.411 -8.151 -11.461 1.00 98.44 97 SER A C 1
ATOM 747 O O . SER A 1 97 ? 0.543 -7.300 -11.280 1.00 98.44 97 SER A O 1
ATOM 749 N N . ASN A 1 98 ? 2.418 -7.987 -12.331 1.00 98.19 98 ASN A N 1
ATOM 750 C CA . ASN A 1 98 ? 2.677 -6.774 -13.114 1.00 98.19 98 ASN A CA 1
ATOM 751 C C . ASN A 1 98 ? 2.697 -5.507 -12.246 1.00 98.19 98 ASN A C 1
ATOM 753 O O . ASN A 1 98 ? 2.003 -4.534 -12.546 1.00 98.19 98 ASN A O 1
ATOM 757 N N . ILE A 1 99 ? 3.431 -5.538 -11.124 1.00 98.38 99 ILE A N 1
ATOM 758 C CA . ILE A 1 99 ? 3.469 -4.371 -10.240 1.00 98.38 99 ILE A CA 1
ATOM 759 C C . ILE A 1 99 ? 4.155 -3.170 -10.902 1.00 98.38 99 ILE A C 1
ATOM 761 O O . ILE A 1 99 ? 5.058 -3.345 -11.719 1.00 98.38 99 ILE A O 1
ATOM 765 N N . TYR A 1 100 ? 3.764 -1.956 -10.512 1.00 98.38 100 TYR A N 1
ATOM 766 C CA . TYR A 1 100 ? 4.277 -0.710 -11.087 1.00 98.38 100 TYR A CA 1
ATOM 767 C C . TYR A 1 100 ? 5.803 -0.608 -11.017 1.00 98.38 100 TYR A C 1
ATOM 769 O O . TYR A 1 100 ? 6.452 -0.237 -11.992 1.00 98.38 100 TYR A O 1
ATOM 777 N N . ALA A 1 101 ? 6.384 -0.936 -9.860 1.00 98.25 101 ALA A N 1
ATOM 778 C CA . ALA A 1 101 ? 7.829 -0.916 -9.682 1.00 98.25 101 ALA A CA 1
ATOM 779 C C . ALA A 1 101 ? 8.292 -1.849 -8.559 1.00 98.25 101 ALA A C 1
ATOM 781 O O . ALA A 1 101 ? 7.687 -1.910 -7.487 1.00 98.25 101 ALA A O 1
ATOM 782 N N . ILE A 1 102 ? 9.434 -2.500 -8.780 1.00 98.56 102 ILE A N 1
ATOM 783 C CA . ILE A 1 102 ? 10.252 -3.114 -7.731 1.00 98.56 102 ILE A CA 1
ATOM 784 C C . ILE A 1 102 ? 11.423 -2.163 -7.482 1.00 98.56 102 ILE A C 1
ATOM 786 O O . ILE A 1 102 ? 12.228 -1.927 -8.380 1.00 98.56 102 ILE A O 1
ATOM 790 N N . GLN A 1 103 ? 11.524 -1.609 -6.277 1.00 98.19 103 GLN A N 1
ATOM 791 C CA . GLN A 1 103 ? 12.645 -0.745 -5.909 1.00 98.19 103 GLN A CA 1
ATOM 792 C C . GLN A 1 103 ? 13.861 -1.612 -5.582 1.00 98.19 103 GLN A C 1
ATOM 794 O O . GLN A 1 103 ? 13.800 -2.446 -4.677 1.00 98.19 103 GLN A O 1
ATOM 799 N N . VAL A 1 104 ? 14.947 -1.458 -6.337 1.00 97.56 104 VAL A N 1
ATOM 800 C CA . VAL A 1 104 ? 16.184 -2.231 -6.150 1.00 97.56 104 VAL A CA 1
ATOM 801 C C . VAL A 1 104 ? 17.048 -1.543 -5.101 1.00 97.56 104 VAL A C 1
ATOM 803 O O . VAL A 1 104 ? 17.358 -0.364 -5.236 1.00 97.56 104 VAL A O 1
ATOM 806 N N . ASP A 1 105 ? 17.416 -2.287 -4.061 1.00 96.50 105 ASP A N 1
ATOM 807 C CA . ASP A 1 105 ? 18.306 -1.810 -2.997 1.00 96.50 105 ASP A CA 1
ATOM 808 C C . ASP A 1 105 ? 19.757 -2.264 -3.234 1.00 96.50 105 ASP A C 1
ATOM 810 O O . ASP A 1 105 ? 20.676 -1.451 -3.147 1.00 96.50 105 ASP A O 1
ATOM 814 N N . SER A 1 106 ? 19.953 -3.541 -3.600 1.00 93.50 106 SER A N 1
ATOM 815 C CA . SER A 1 106 ? 21.250 -4.142 -3.952 1.00 93.50 106 SER A CA 1
ATOM 816 C C . SER A 1 106 ? 21.136 -5.239 -5.005 1.00 93.50 106 SER A C 1
ATOM 818 O O . SER A 1 106 ? 20.016 -5.775 -5.181 1.00 93.50 106 SER A O 1
#